Protein AF-A0A8J6XY36-F1 (afdb_monomer)

pLDDT: mean 85.54, std 8.95, range [53.69, 95.25]

Secondary structure (DSSP, 8-state):
-HHHHHHS-TT--EEHHHHHHHHT--HHHHHHHHHTTGGGEEEEEETTEEEEEES-HHHHHHHHHHHHT-

Sequence (70 aa):
MLRILTSVENGGKMSAEAIAQIIEEDVYEVEEIVENWLEFLQHHRLGRETLYSFYHSSFRVWLAQQISNL

Mean predicted aligned error: 4.48 Å

Solvent-accessible surface area (backbone atoms only — not comparable to full-atom values): 4126 Å² total; per-residue (Å²): 114,69,71,57,68,41,66,44,62,94,84,48,62,43,35,41,61,59,52,13,65,74,71,74,51,59,43,68,63,39,41,56,55,50,64,74,41,45,94,59,41,38,82,45,76,58,89,93,47,57,26,40,29,63,73,42,71,68,57,34,52,52,50,42,53,60,61,73,75,110

Organism: NCBI:txid2748662

Foldseek 3Di:
DLLVLLPDPDFDWAFLVRVCVVVVHDSVVSVVVVVVCVVQWDWDDDPPTTIIHGPDNVVSPVVNVVVVVD

Nearest PDB structures (foldseek):
  2hr3-assembly1_A  TM=6.369E-01  e=8.178E-02  Pseudomonas aeruginosa
  8bif-assembly2_D-2  TM=6.511E-01  e=3.518E-01  Photorhabdus laumondii subsp. laumondii TTO1
  8bif-assembly2_C  TM=6.805E-01  e=3.760E-01  Photorhabdus laumondii subsp. laumondii TTO1
  4aih-assembly1_B  TM=6.836E-01  e=4.293E-01  Yersinia pseudotuberculosis YPIII
  3ihu-assembly2_B  TM=5.428E-01  e=2.109E+00  Cupriavidus pinatubonensis JMP134

Radius of gyration: 11.59 Å; Cα contacts (8 Å, |Δi|>4): 70; chains: 1; bounding box: 28×20×26 Å

Structure (mmCIF, N/CA/C/O backbone):
data_AF-A0A8J6XY36-F1
#
_entry.id   AF-A0A8J6XY36-F1
#
loop_
_atom_site.group_PDB
_atom_site.id
_atom_site.type_symbol
_atom_site.label_atom_id
_atom_site.label_alt_id
_atom_site.label_comp_id
_atom_site.label_asym_id
_atom_site.label_entity_id
_atom_site.label_seq_id
_atom_site.pdbx_PDB_ins_code
_atom_site.Cartn_x
_atom_site.Cartn_y
_atom_site.Cartn_z
_atom_site.occupancy
_atom_site.B_iso_or_equiv
_atom_site.auth_seq_id
_atom_site.auth_comp_id
_atom_site.auth_asym_id
_atom_site.auth_atom_id
_atom_site.pdbx_PDB_model_num
ATOM 1 N N . MET A 1 1 ? -2.707 -2.187 -7.713 1.00 69.44 1 MET A N 1
ATOM 2 C CA . MET A 1 1 ? -2.600 -1.645 -6.338 1.00 69.44 1 MET A CA 1
ATOM 3 C C . MET A 1 1 ? -1.173 -1.251 -5.919 1.00 69.44 1 MET A C 1
ATOM 5 O O . MET A 1 1 ? -0.899 -0.064 -5.813 1.00 69.44 1 MET A O 1
ATOM 9 N N . LEU A 1 2 ? -0.237 -2.192 -5.711 1.00 76.62 2 LEU A N 1
ATOM 10 C CA . LEU A 1 2 ? 1.092 -1.898 -5.123 1.00 76.62 2 LEU A CA 1
ATOM 11 C C . LEU A 1 2 ? 1.908 -0.848 -5.885 1.00 76.62 2 LEU A C 1
ATOM 13 O O . LEU A 1 2 ? 2.530 0.010 -5.266 1.00 76.62 2 LEU A O 1
ATOM 17 N N . ARG A 1 3 ? 1.84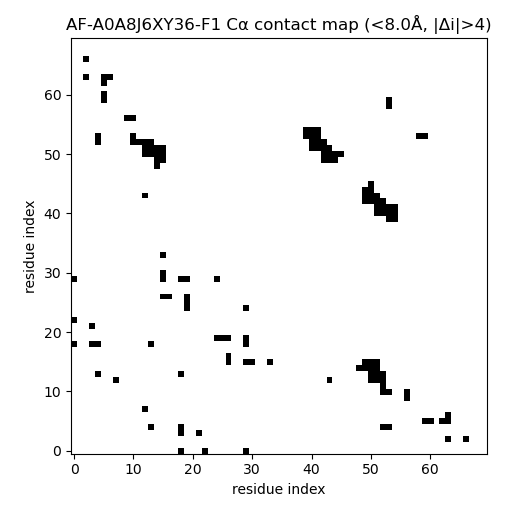1 -0.867 -7.222 1.00 80.75 3 ARG A N 1
ATOM 18 C CA . ARG A 1 3 ? 2.506 0.124 -8.079 1.00 80.75 3 ARG A CA 1
ATOM 19 C C . ARG A 1 3 ? 2.089 1.564 -7.745 1.00 80.75 3 ARG A C 1
ATOM 21 O O . ARG A 1 3 ? 2.927 2.463 -7.759 1.00 80.75 3 ARG A O 1
ATOM 28 N N . ILE A 1 4 ? 0.823 1.773 -7.379 1.00 81.50 4 ILE A N 1
ATOM 29 C CA . ILE A 1 4 ? 0.287 3.092 -7.019 1.00 81.50 4 ILE A CA 1
ATOM 30 C C . ILE A 1 4 ? 0.851 3.532 -5.679 1.00 81.50 4 ILE A C 1
ATOM 32 O O . ILE A 1 4 ? 1.468 4.589 -5.611 1.00 81.50 4 ILE A O 1
ATOM 36 N N . LEU A 1 5 ? 0.770 2.681 -4.655 1.00 79.38 5 LEU A N 1
ATOM 37 C CA . LEU A 1 5 ? 1.355 2.968 -3.343 1.00 79.38 5 LEU A CA 1
ATOM 38 C C . LEU A 1 5 ? 2.871 3.225 -3.423 1.00 79.38 5 LEU A C 1
ATOM 40 O O . LEU A 1 5 ? 3.402 4.034 -2.664 1.00 79.38 5 LEU A O 1
ATOM 44 N N . THR A 1 6 ? 3.582 2.588 -4.363 1.00 82.94 6 THR A N 1
ATOM 45 C CA . THR A 1 6 ? 5.009 2.862 -4.590 1.00 82.94 6 THR A CA 1
ATOM 46 C C . THR A 1 6 ? 5.292 4.178 -5.314 1.00 82.94 6 THR A C 1
ATOM 48 O O . THR A 1 6 ? 6.367 4.742 -5.116 1.00 82.94 6 THR A O 1
ATOM 51 N N . SER A 1 7 ? 4.348 4.679 -6.119 1.00 79.69 7 SER A N 1
ATOM 52 C CA . SER A 1 7 ? 4.475 5.963 -6.828 1.00 79.69 7 SER A CA 1
ATOM 53 C C . SER A 1 7 ? 4.196 7.182 -5.950 1.00 79.69 7 SER A C 1
ATOM 55 O O . SER A 1 7 ? 4.528 8.301 -6.334 1.00 79.69 7 SER A O 1
ATOM 57 N N . VAL A 1 8 ? 3.628 6.982 -4.758 1.00 77.25 8 VAL A N 1
ATOM 58 C CA . VAL A 1 8 ? 3.385 8.078 -3.824 1.00 77.25 8 VAL A CA 1
ATOM 59 C C . VAL A 1 8 ? 4.714 8.559 -3.246 1.00 77.25 8 VAL A C 1
ATOM 61 O O . VAL A 1 8 ? 5.394 7.844 -2.498 1.00 77.25 8 VAL A O 1
ATOM 64 N N . GLU A 1 9 ? 5.102 9.784 -3.595 1.00 66.31 9 GLU A N 1
ATOM 65 C CA . GLU A 1 9 ? 6.344 10.392 -3.126 1.00 66.31 9 GLU A CA 1
ATOM 66 C C . GLU A 1 9 ? 6.354 10.597 -1.600 1.00 66.31 9 GLU A C 1
ATOM 68 O O . GLU A 1 9 ? 5.322 10.711 -0.948 1.00 66.31 9 GLU A O 1
ATOM 73 N N . ASN A 1 10 ? 7.560 10.585 -1.01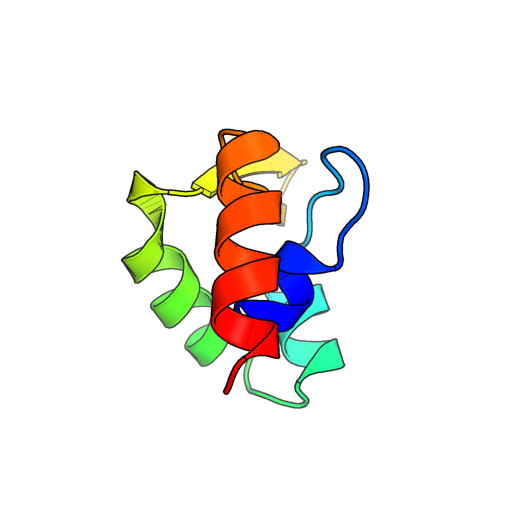5 1.00 55.56 10 ASN A N 1
ATOM 74 C CA . ASN A 1 10 ? 7.885 11.015 0.359 1.00 55.56 10 ASN A CA 1
ATOM 75 C C . ASN A 1 10 ? 6.800 10.859 1.450 1.00 55.56 10 ASN A C 1
ATOM 77 O O . ASN A 1 10 ? 6.389 11.840 2.061 1.00 55.56 10 ASN A O 1
ATOM 81 N N . GLY A 1 11 ? 6.373 9.627 1.752 1.00 59.53 11 GLY A N 1
ATOM 82 C CA . GLY A 1 11 ? 5.455 9.383 2.873 1.00 59.53 11 GLY A CA 1
ATOM 83 C C . GLY A 1 11 ? 4.030 9.892 2.650 1.00 59.53 11 GLY A C 1
ATOM 84 O O . GLY A 1 11 ? 3.277 10.015 3.617 1.00 59.53 11 GLY A O 1
ATOM 85 N N . GLY A 1 12 ? 3.653 10.189 1.403 1.00 73.88 12 GLY A N 1
ATOM 86 C CA . GLY A 1 12 ? 2.257 10.401 1.062 1.00 73.88 12 GLY A CA 1
ATOM 87 C C . GLY A 1 12 ? 1.447 9.139 1.359 1.00 73.88 12 GLY A C 1
ATOM 88 O O . GLY A 1 12 ? 1.932 8.009 1.242 1.00 73.88 12 GLY A O 1
ATOM 89 N N . LYS A 1 13 ? 0.219 9.364 1.811 1.00 87.75 13 LYS A N 1
ATOM 90 C CA . LYS A 1 13 ? -0.695 8.331 2.285 1.00 87.75 13 LYS A CA 1
ATOM 91 C C . LYS A 1 13 ? -1.912 8.335 1.383 1.00 87.75 13 LYS A C 1
ATOM 93 O O . LYS A 1 13 ? -2.319 9.402 0.928 1.00 87.75 13 LYS A O 1
ATOM 98 N N . MET A 1 14 ? -2.485 7.169 1.141 1.00 90.75 14 MET A N 1
ATOM 99 C CA . MET A 1 14 ? -3.688 7.035 0.324 1.00 90.75 14 MET A CA 1
ATOM 100 C C . MET A 1 14 ? -4.744 6.256 1.080 1.00 90.75 14 MET A C 1
ATOM 102 O 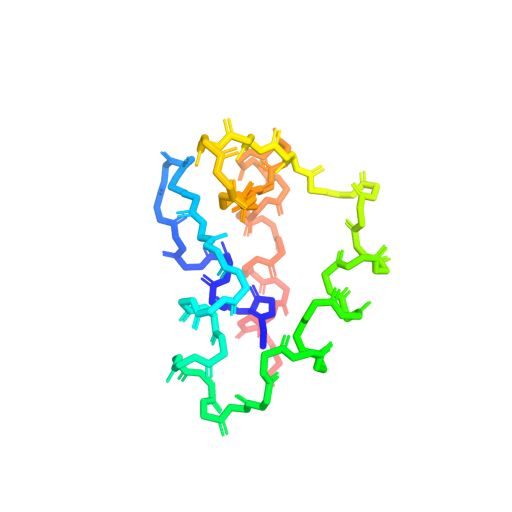O . MET A 1 14 ? -4.406 5.318 1.794 1.00 90.75 14 MET A O 1
ATOM 106 N N . SER A 1 15 ? -6.004 6.634 0.924 1.00 92.50 15 SER A N 1
ATOM 107 C CA . SER A 1 15 ? -7.127 5.802 1.343 1.00 92.50 15 SER A CA 1
ATOM 108 C C . SER A 1 15 ? -7.383 4.669 0.356 1.00 92.50 15 SER A C 1
ATOM 110 O O . SER A 1 15 ? -6.898 4.701 -0.780 1.00 92.50 15 SER A O 1
ATOM 112 N N . ALA A 1 16 ? -8.148 3.667 0.793 1.00 91.81 16 ALA A N 1
ATOM 113 C CA . ALA A 1 16 ? -8.601 2.593 -0.084 1.00 91.81 16 ALA A CA 1
ATOM 114 C C . ALA A 1 16 ? -9.452 3.158 -1.229 1.00 91.81 16 ALA A C 1
ATOM 116 O O . ALA A 1 16 ? -9.247 2.780 -2.377 1.00 91.81 16 ALA A O 1
ATOM 117 N N . GLU A 1 17 ? -10.299 4.148 -0.945 1.00 93.44 17 GLU A N 1
ATOM 118 C CA . GLU A 1 17 ? -11.115 4.870 -1.921 1.00 93.44 17 GLU A CA 1
ATOM 119 C C . GLU A 1 17 ? -10.260 5.522 -3.013 1.00 93.44 17 GLU A C 1
ATOM 121 O O . GLU A 1 17 ? -10.532 5.361 -4.202 1.00 93.44 17 GLU A O 1
ATOM 126 N N . ALA A 1 18 ? -9.195 6.233 -2.625 1.00 92.00 18 ALA A N 1
ATOM 127 C CA . ALA A 1 18 ? -8.301 6.878 -3.583 1.00 92.00 18 ALA A CA 1
ATOM 128 C C . ALA A 1 18 ? -7.569 5.849 -4.457 1.00 92.00 18 ALA A C 1
ATOM 130 O O . ALA A 1 18 ? -7.395 6.061 -5.655 1.00 92.00 18 ALA A O 1
ATOM 131 N N . ILE A 1 19 ? -7.143 4.728 -3.870 1.00 91.12 19 ILE A N 1
ATOM 132 C CA . ILE A 1 19 ? -6.481 3.648 -4.605 1.00 91.12 19 ILE A CA 1
ATOM 133 C C . ILE A 1 19 ? -7.460 3.001 -5.588 1.00 91.12 19 ILE A C 1
ATOM 135 O O . ILE A 1 19 ? -7.109 2.875 -6.759 1.00 91.12 19 ILE A O 1
ATOM 139 N N . ALA A 1 20 ? -8.663 2.648 -5.128 1.00 93.50 20 ALA A N 1
ATOM 140 C CA . ALA A 1 20 ? -9.741 2.049 -5.913 1.00 93.50 20 ALA A CA 1
ATOM 141 C C . ALA A 1 20 ? -10.107 2.919 -7.118 1.00 93.50 20 ALA A C 1
ATOM 143 O O . ALA A 1 20 ? -10.153 2.428 -8.241 1.00 93.50 20 ALA A O 1
ATOM 144 N N . GLN A 1 21 ? -10.227 4.234 -6.916 1.00 93.44 21 GLN A N 1
ATOM 145 C CA . GLN A 1 21 ? -10.495 5.180 -7.997 1.00 93.44 21 GLN A CA 1
ATOM 146 C C . GLN A 1 21 ? -9.392 5.198 -9.068 1.00 93.44 21 GLN A C 1
ATOM 148 O O . GLN A 1 21 ? -9.694 5.361 -10.246 1.00 93.44 21 GLN A O 1
ATOM 153 N N . ILE A 1 22 ? -8.119 5.044 -8.686 1.00 91.25 22 ILE A N 1
ATOM 154 C CA . ILE A 1 22 ? -6.993 5.073 -9.635 1.00 91.25 22 ILE A CA 1
ATOM 155 C C . ILE A 1 22 ? -6.903 3.775 -10.449 1.00 91.25 22 ILE A C 1
ATOM 157 O O . ILE A 1 22 ? -6.480 3.822 -11.603 1.00 91.25 22 ILE A O 1
ATOM 161 N N . ILE A 1 23 ? -7.246 2.625 -9.858 1.00 89.31 23 ILE A N 1
ATOM 162 C CA . ILE A 1 23 ? -7.250 1.331 -10.568 1.00 89.31 23 ILE A CA 1
ATOM 163 C C . ILE A 1 23 ? -8.594 0.968 -11.190 1.00 89.31 23 ILE A C 1
ATOM 165 O O . ILE A 1 23 ? -8.655 -0.048 -11.869 1.00 89.31 23 ILE A O 1
ATOM 169 N N . GLU A 1 24 ? -9.623 1.790 -10.982 1.00 93.69 24 GLU A N 1
ATOM 170 C CA . GLU A 1 24 ? -10.996 1.534 -11.431 1.00 93.69 24 GLU A CA 1
ATOM 171 C C . GLU A 1 24 ? -11.569 0.208 -10.884 1.00 93.69 24 GLU A C 1
ATOM 173 O O . GLU A 1 24 ? -12.298 -0.489 -11.583 1.00 93.69 24 GLU A O 1
ATOM 178 N N . GLU A 1 25 ? -11.260 -0.121 -9.624 1.00 94.44 25 GLU A N 1
ATOM 179 C CA . GLU A 1 25 ? -11.744 -1.331 -8.929 1.00 94.44 25 GLU A CA 1
ATOM 180 C C . GLU A 1 25 ? -12.724 -0.988 -7.795 1.00 94.44 25 GLU A C 1
ATOM 182 O O . GLU A 1 25 ? -12.865 0.173 -7.396 1.00 94.44 25 GLU A O 1
ATOM 187 N N . ASP A 1 26 ? -13.387 -2.010 -7.248 1.00 95.25 26 ASP A N 1
ATOM 188 C CA . ASP A 1 26 ? -14.257 -1.871 -6.081 1.00 95.25 26 ASP A CA 1
ATOM 189 C C . ASP A 1 26 ? -13.457 -1.570 -4.799 1.00 95.25 26 ASP A C 1
ATOM 191 O O . ASP A 1 26 ? -12.392 -2.136 -4.540 1.00 95.25 26 ASP A O 1
ATOM 195 N N . VAL A 1 27 ? -13.976 -0.660 -3.970 1.00 94.38 27 VAL A N 1
ATOM 196 C CA . VAL A 1 27 ? -13.286 -0.225 -2.749 1.00 94.38 27 VAL A CA 1
ATOM 197 C C . VAL A 1 27 ? -13.142 -1.345 -1.720 1.00 94.38 27 VAL A C 1
ATOM 199 O O . VAL A 1 27 ? -12.100 -1.419 -1.074 1.00 94.38 27 VAL A O 1
ATOM 202 N N . TYR A 1 28 ? -14.127 -2.237 -1.590 1.00 93.38 28 TYR A N 1
ATOM 203 C CA . TYR A 1 28 ? -14.081 -3.332 -0.622 1.00 93.38 28 TYR A CA 1
ATOM 204 C C . TYR A 1 28 ? -13.050 -4.385 -1.028 1.00 93.38 28 TYR A C 1
ATOM 206 O O . TYR A 1 28 ? -12.343 -4.915 -0.173 1.00 93.38 28 TYR A O 1
ATOM 214 N N . GLU A 1 29 ? -12.900 -4.635 -2.332 1.00 93.38 29 GLU A N 1
ATOM 215 C CA . GLU A 1 29 ? -11.830 -5.497 -2.847 1.00 93.38 29 GLU A CA 1
ATOM 216 C C . GLU A 1 29 ? -10.446 -4.896 -2.566 1.00 93.38 29 GLU A C 1
ATOM 218 O O . GLU A 1 29 ? -9.515 -5.599 -2.164 1.00 93.38 29 GLU A O 1
ATOM 223 N N . VAL A 1 30 ? -10.297 -3.575 -2.713 1.00 91.50 30 VAL A N 1
ATOM 224 C CA . VAL A 1 30 ? -9.049 -2.889 -2.351 1.00 91.50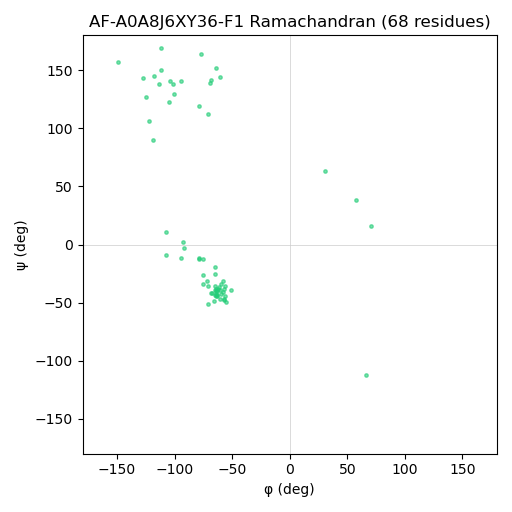 30 VAL A CA 1
ATOM 225 C C . VAL A 1 30 ? -8.784 -2.962 -0.850 1.00 91.50 30 VAL A C 1
ATOM 227 O O . VAL A 1 30 ? -7.646 -3.232 -0.464 1.00 91.50 30 VAL A O 1
ATOM 230 N N . GLU A 1 31 ? -9.793 -2.747 -0.003 1.00 91.31 31 GLU A N 1
ATOM 231 C CA . GLU A 1 31 ? -9.658 -2.871 1.452 1.00 91.31 31 GLU A CA 1
ATOM 232 C C . GLU A 1 31 ? -9.173 -4.266 1.852 1.00 91.31 31 GLU A C 1
ATOM 234 O O . GLU A 1 31 ? -8.190 -4.364 2.584 1.00 91.31 31 GLU A O 1
ATOM 239 N N . GLU A 1 32 ? -9.760 -5.334 1.306 1.00 91.56 32 GLU A N 1
ATOM 240 C CA . GLU A 1 32 ? -9.350 -6.713 1.604 1.00 91.56 32 GLU A CA 1
ATOM 241 C C . GLU A 1 32 ? -7.878 -6.969 1.236 1.00 91.56 32 GLU A C 1
ATOM 243 O O . GLU A 1 32 ? -7.116 -7.577 1.995 1.00 91.56 32 GLU A O 1
ATOM 248 N N . ILE A 1 33 ? -7.422 -6.480 0.080 1.00 89.94 33 ILE A N 1
ATOM 249 C CA . ILE A 1 33 ? -6.022 -6.649 -0.329 1.00 89.94 33 ILE A CA 1
ATOM 250 C C . ILE A 1 33 ? -5.098 -5.826 0.577 1.00 89.94 33 ILE A C 1
ATOM 252 O O . ILE A 1 33 ? -4.038 -6.312 0.975 1.00 89.94 33 ILE A O 1
ATOM 256 N N . VAL A 1 34 ? -5.471 -4.592 0.920 1.00 88.56 34 VAL A N 1
ATOM 257 C CA . VAL A 1 34 ? -4.680 -3.738 1.816 1.00 88.56 34 VAL A CA 1
ATOM 258 C C . VAL A 1 34 ? -4.596 -4.339 3.225 1.00 88.56 34 VAL A C 1
ATOM 260 O O . VAL A 1 34 ? -3.517 -4.331 3.822 1.00 88.56 34 VAL A O 1
ATOM 263 N N . GLU A 1 35 ? -5.677 -4.941 3.724 1.00 86.38 35 GLU A N 1
ATOM 264 C CA . GLU A 1 35 ? -5.716 -5.681 4.992 1.00 86.38 35 GLU A CA 1
ATOM 265 C C . GLU A 1 35 ? -4.830 -6.940 4.988 1.00 86.38 35 GLU A C 1
ATOM 267 O O . GLU A 1 35 ? -4.313 -7.358 6.023 1.00 86.38 35 GLU A O 1
ATOM 272 N N . ASN A 1 36 ? -4.555 -7.528 3.827 1.00 88.62 36 ASN A N 1
ATOM 273 C CA . ASN A 1 36 ? -3.571 -8.609 3.726 1.00 88.62 36 ASN A CA 1
ATOM 274 C C . ASN A 1 36 ? -2.116 -8.104 3.722 1.00 88.62 36 ASN A C 1
ATOM 276 O O . ASN A 1 36 ? -1.180 -8.889 3.870 1.00 88.62 36 ASN A O 1
ATOM 280 N N . TRP A 1 37 ? -1.903 -6.796 3.562 1.00 88.56 37 TRP A N 1
ATOM 281 C CA . TRP A 1 37 ? -0.583 -6.158 3.502 1.00 88.56 37 TRP A CA 1
ATOM 282 C C . TRP A 1 37 ? -0.235 -5.353 4.762 1.00 88.56 37 TRP A C 1
ATOM 284 O O . TRP A 1 37 ? 0.775 -4.644 4.780 1.00 88.56 37 TRP A O 1
ATOM 294 N N . LEU A 1 38 ? -1.030 -5.490 5.828 1.00 81.56 38 LEU A N 1
ATOM 295 C CA . LEU A 1 38 ? -0.907 -4.734 7.082 1.00 81.56 38 LEU A CA 1
ATOM 296 C C . LEU A 1 38 ? 0.497 -4.743 7.677 1.00 81.56 38 LEU A C 1
ATOM 298 O O . LEU A 1 38 ? 0.963 -3.720 8.164 1.00 81.56 38 LEU A O 1
ATOM 302 N N . GLU A 1 39 ? 1.194 -5.875 7.610 1.00 85.12 39 GLU A N 1
ATOM 303 C CA . GLU A 1 39 ? 2.535 -6.026 8.186 1.00 85.12 39 GLU A CA 1
ATOM 304 C C . GLU A 1 39 ? 3.587 -5.127 7.512 1.00 85.12 39 GLU A C 1
ATOM 306 O O . GLU A 1 39 ? 4.630 -4.831 8.097 1.00 85.12 39 GLU A O 1
ATOM 311 N N . PHE A 1 40 ? 3.307 -4.653 6.296 1.00 85.94 40 PHE A N 1
ATOM 312 C CA . PHE A 1 40 ? 4.199 -3.806 5.502 1.00 85.94 40 PHE A CA 1
ATOM 313 C C . PHE A 1 40 ? 3.730 -2.346 5.423 1.00 85.94 40 PHE A C 1
ATOM 315 O O . PHE A 1 40 ? 4.465 -1.476 4.931 1.00 85.94 40 PHE A O 1
ATOM 322 N N . LEU A 1 41 ? 2.516 -2.065 5.905 1.00 88.44 41 LEU A N 1
ATOM 323 C CA . LEU A 1 41 ? 1.861 -0.767 5.820 1.00 88.44 41 LEU A CA 1
ATOM 324 C C . LEU A 1 41 ? 1.725 -0.114 7.202 1.00 88.44 41 LEU A C 1
ATOM 326 O O . LEU A 1 41 ? 1.616 -0.752 8.241 1.00 88.44 41 LEU A O 1
ATOM 330 N N . GLN A 1 42 ? 1.737 1.211 7.206 1.00 88.38 42 GLN A N 1
ATOM 331 C CA . GLN A 1 42 ? 1.363 2.045 8.336 1.00 88.38 42 GLN A CA 1
ATOM 332 C C . GLN A 1 42 ? -0.038 2.589 8.132 1.00 88.38 42 GLN A C 1
ATOM 334 O O . GLN A 1 42 ? -0.388 3.053 7.045 1.00 88.38 42 GLN A O 1
ATOM 339 N N . HIS A 1 43 ? -0.801 2.579 9.221 1.00 89.00 43 HIS A N 1
ATOM 340 C CA . HIS A 1 43 ? -2.148 3.117 9.275 1.00 89.00 43 HIS A CA 1
ATOM 341 C C . HIS A 1 43 ? -2.156 4.487 9.918 1.00 89.00 43 HIS A C 1
ATOM 343 O O . HIS A 1 43 ? -1.676 4.684 11.037 1.00 89.00 43 HIS A O 1
ATOM 349 N N . HIS A 1 44 ? -2.788 5.425 9.233 1.00 87.75 44 HIS A N 1
ATOM 350 C CA . HIS A 1 44 ? -3.046 6.751 9.751 1.00 87.75 44 HIS A CA 1
ATOM 351 C C . HIS A 1 44 ? -4.542 7.000 9.726 1.00 87.75 44 HIS A C 1
ATOM 353 O O . HIS A 1 44 ? -5.130 7.232 8.674 1.00 87.75 44 HIS A O 1
ATOM 359 N N . ARG A 1 45 ? -5.158 6.961 10.906 1.00 88.38 45 ARG A N 1
ATOM 360 C CA . ARG A 1 45 ? -6.576 7.267 11.048 1.00 88.38 45 ARG A CA 1
ATOM 361 C C . ARG A 1 45 ? 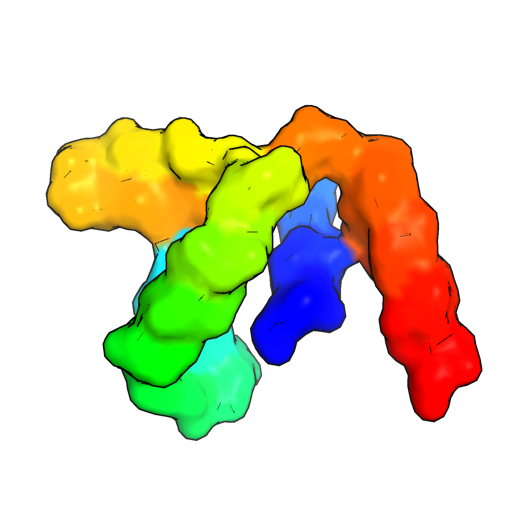-6.777 8.779 11.041 1.00 88.38 45 ARG A C 1
ATOM 363 O O . ARG A 1 45 ? -6.264 9.470 11.921 1.00 88.38 45 ARG A 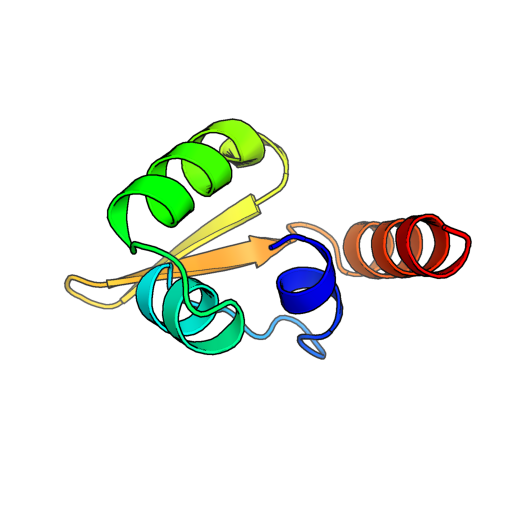O 1
ATOM 370 N N . LEU A 1 46 ? -7.531 9.282 10.069 1.00 86.12 46 LEU A N 1
ATOM 371 C CA . LEU A 1 46 ? -7.920 10.685 9.955 1.00 86.12 46 LEU A CA 1
ATOM 372 C C . LEU A 1 46 ? -9.449 10.771 10.032 1.00 86.12 46 LEU A C 1
ATOM 374 O O . LEU A 1 46 ? -10.169 10.656 9.045 1.00 86.12 46 LEU A O 1
ATOM 378 N N . GLY A 1 47 ? -9.970 10.915 11.252 1.00 88.00 47 GLY A N 1
ATOM 379 C CA . GLY A 1 47 ? -11.412 10.865 11.496 1.00 88.00 47 GLY A CA 1
ATOM 380 C C . GLY A 1 47 ? -11.992 9.473 11.220 1.00 88.00 47 GLY A C 1
ATOM 381 O O . GLY A 1 47 ? -11.726 8.530 11.972 1.00 88.00 47 GLY A O 1
ATOM 382 N N . ARG A 1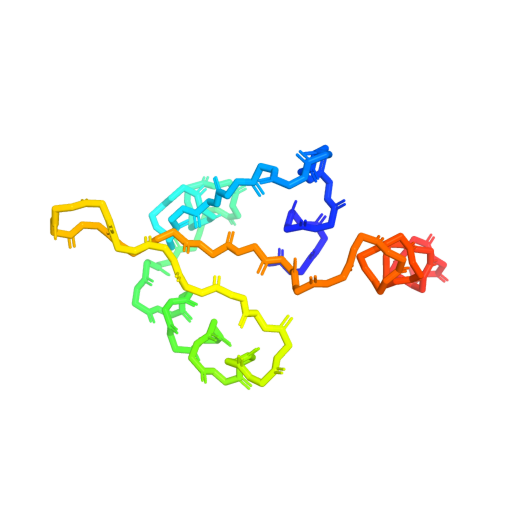 48 ? -12.820 9.359 10.173 1.00 85.56 48 ARG A N 1
ATOM 383 C CA . ARG A 1 48 ? -13.428 8.087 9.735 1.00 85.56 48 ARG A CA 1
ATOM 384 C C . ARG A 1 48 ? -12.635 7.373 8.640 1.00 85.56 48 ARG A C 1
ATOM 386 O O . ARG A 1 48 ? -12.921 6.212 8.394 1.00 85.56 48 ARG A O 1
ATOM 393 N N . GLU A 1 49 ? -11.661 8.042 8.034 1.00 86.56 49 GLU A N 1
ATOM 394 C CA . GLU A 1 49 ? -10.863 7.508 6.932 1.00 86.56 49 GLU A CA 1
ATOM 395 C C . GLU A 1 49 ? -9.566 6.881 7.464 1.00 86.56 49 GLU A C 1
ATOM 397 O O . GLU A 1 49 ? -8.931 7.412 8.388 1.00 86.56 49 GLU A O 1
ATOM 402 N N . THR A 1 50 ? -9.170 5.751 6.880 1.00 90.50 50 THR A N 1
ATOM 403 C CA . THR A 1 50 ? -7.868 5.123 7.122 1.00 90.50 50 THR A CA 1
ATOM 404 C C . THR A 1 50 ? -6.980 5.389 5.920 1.00 90.50 50 THR A C 1
ATOM 406 O O . THR A 1 50 ? -7.321 5.039 4.795 1.00 90.50 50 THR A O 1
ATOM 409 N N . LEU A 1 51 ? -5.829 6.012 6.164 1.00 91.12 51 LEU A N 1
ATOM 410 C CA . LEU A 1 51 ? -4.818 6.241 5.143 1.00 91.12 51 LEU A CA 1
ATOM 411 C C . LEU A 1 51 ? -3.657 5.262 5.319 1.00 91.12 51 LEU A C 1
ATOM 413 O O . LEU A 1 51 ? -3.196 5.026 6.441 1.00 91.12 51 LEU A O 1
ATOM 417 N N . TYR A 1 52 ? -3.147 4.767 4.199 1.00 90.31 52 TYR A N 1
ATOM 418 C CA . TYR A 1 52 ? -2.106 3.755 4.107 1.00 90.31 52 TYR A CA 1
ATOM 419 C C . TYR A 1 52 ? -0.827 4.335 3.505 1.00 90.31 52 TYR A C 1
ATOM 421 O O . TYR A 1 52 ? -0.860 5.082 2.524 1.00 90.31 52 TYR A O 1
ATOM 429 N N . SER A 1 53 ? 0.315 3.962 4.074 1.00 89.38 53 SER A N 1
ATOM 430 C CA . SER A 1 53 ? 1.645 4.238 3.516 1.00 89.38 53 SER A CA 1
ATOM 431 C C . SER A 1 53 ? 2.623 3.132 3.886 1.00 89.38 53 SER A C 1
ATOM 433 O O . SER A 1 53 ? 2.444 2.473 4.901 1.00 89.38 53 SER A O 1
ATOM 435 N N . PHE A 1 54 ? 3.700 2.945 3.125 1.00 88.38 54 PHE A N 1
ATOM 436 C CA . PHE A 1 54 ? 4.750 2.001 3.521 1.00 88.38 54 PHE A CA 1
ATOM 437 C C . PHE A 1 54 ? 5.521 2.482 4.755 1.00 88.38 54 PHE A C 1
ATOM 439 O O . PHE A 1 54 ? 5.849 3.663 4.866 1.00 88.38 54 PHE A O 1
ATOM 446 N N . TYR A 1 55 ? 5.875 1.543 5.638 1.00 83.75 55 TYR A N 1
ATOM 447 C CA . TYR A 1 55 ? 6.598 1.829 6.884 1.00 83.75 55 TYR A CA 1
ATOM 448 C C . TYR A 1 55 ? 7.990 2.438 6.646 1.00 83.75 55 TYR A C 1
ATOM 450 O O . TYR A 1 55 ? 8.434 3.332 7.367 1.00 83.75 55 TYR A O 1
ATOM 458 N N . HIS A 1 56 ? 8.687 1.965 5.612 1.00 85.56 56 HIS A N 1
ATOM 459 C CA . HIS A 1 56 ? 10.031 2.414 5.274 1.00 85.56 56 HIS A CA 1
ATOM 460 C C . HIS A 1 56 ? 10.095 2.905 3.830 1.00 85.56 56 HIS A C 1
ATOM 462 O O . HIS A 1 56 ? 9.772 2.180 2.888 1.00 85.56 56 HIS A O 1
ATOM 468 N N . SER A 1 57 ? 10.590 4.129 3.644 1.00 83.50 57 SER A N 1
ATOM 469 C CA . SER A 1 57 ? 10.813 4.708 2.316 1.00 83.50 57 SER A CA 1
ATOM 470 C C . SER A 1 57 ? 11.789 3.876 1.476 1.00 83.50 57 SER A C 1
ATOM 472 O O . SER A 1 57 ? 11.592 3.750 0.271 1.00 83.50 57 SER A O 1
ATOM 474 N N . SER A 1 58 ? 12.793 3.251 2.101 1.00 88.06 58 SER A N 1
ATOM 475 C CA . SER A 1 58 ? 13.718 2.320 1.442 1.00 88.06 58 SER A CA 1
ATOM 476 C C . SER A 1 58 ? 13.005 1.076 0.910 1.00 88.06 58 SER A C 1
ATOM 478 O O . SER A 1 58 ? 13.243 0.684 -0.230 1.00 88.06 58 SER A O 1
ATOM 480 N N . PHE A 1 59 ? 12.087 0.500 1.693 1.00 87.5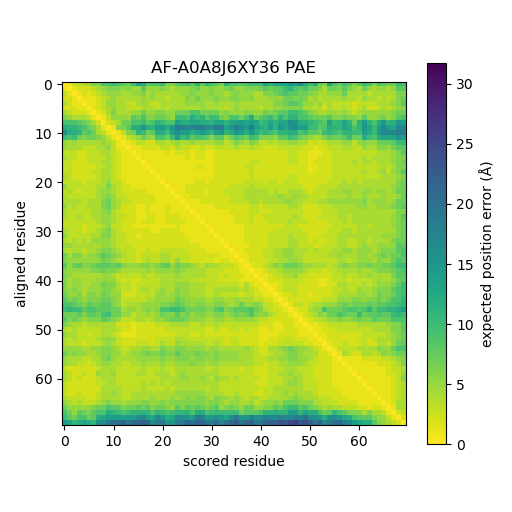6 59 PHE A N 1
ATOM 481 C CA . PHE A 1 59 ? 11.267 -0.632 1.261 1.00 87.56 59 PHE A CA 1
ATOM 482 C C . PHE A 1 59 ? 10.359 -0.248 0.090 1.00 87.56 59 PHE A C 1
ATOM 484 O O . PHE A 1 59 ? 10.325 -0.962 -0.909 1.00 87.56 59 PHE A O 1
ATOM 491 N N . ARG A 1 60 ? 9.709 0.925 0.151 1.00 87.56 60 ARG A N 1
ATOM 492 C CA . ARG A 1 60 ? 8.915 1.464 -0.968 1.00 87.56 60 ARG A CA 1
ATOM 493 C C . ARG A 1 60 ? 9.742 1.565 -2.251 1.00 87.56 60 ARG A C 1
ATOM 495 O O . ARG A 1 60 ? 9.284 1.132 -3.303 1.00 87.56 60 ARG A O 1
ATOM 502 N N . VAL A 1 61 ? 10.939 2.152 -2.173 1.00 88.31 61 VAL A N 1
ATOM 503 C CA . VAL A 1 61 ? 11.823 2.340 -3.337 1.00 88.31 61 VAL A CA 1
ATOM 504 C C . VAL A 1 61 ? 12.277 0.997 -3.904 1.00 88.31 61 VAL A C 1
ATOM 506 O O . VAL A 1 61 ? 12.221 0.801 -5.115 1.00 88.31 61 VAL A O 1
ATOM 509 N N . TRP A 1 62 ? 12.676 0.058 -3.045 1.00 90.69 62 TRP A N 1
ATOM 510 C CA . TRP A 1 62 ? 13.044 -1.290 -3.472 1.00 90.69 62 TRP A CA 1
ATOM 511 C C . TRP A 1 62 ? 11.876 -2.005 -4.165 1.00 90.69 62 TRP A C 1
ATOM 513 O O . TRP A 1 62 ? 12.048 -2.540 -5.259 1.00 90.69 62 TRP A O 1
ATOM 523 N N . LEU A 1 63 ? 10.674 -1.953 -3.585 1.00 88.50 63 LEU A N 1
ATOM 524 C CA . LEU A 1 63 ? 9.483 -2.572 -4.164 1.00 88.50 63 LEU A CA 1
ATOM 525 C C . LEU A 1 63 ? 9.125 -1.941 -5.518 1.00 88.50 63 LEU A C 1
ATOM 527 O O . LEU A 1 63 ? 8.813 -2.660 -6.465 1.00 88.50 63 LEU A O 1
ATOM 531 N N . ALA A 1 64 ? 9.249 -0.615 -5.645 1.00 88.12 64 ALA A N 1
ATOM 532 C CA . ALA A 1 64 ? 9.053 0.092 -6.911 1.00 88.12 64 ALA A CA 1
ATOM 533 C C . ALA A 1 64 ? 9.994 -0.426 -8.012 1.00 88.12 64 ALA A C 1
ATOM 535 O O . ALA A 1 64 ? 9.572 -0.612 -9.154 1.00 88.12 64 ALA A O 1
ATOM 536 N N . GLN A 1 65 ? 11.259 -0.693 -7.668 1.00 89.38 65 GLN A N 1
ATOM 537 C CA . GLN A 1 65 ? 12.244 -1.258 -8.593 1.00 89.38 65 GLN A CA 1
ATOM 538 C C . GLN A 1 65 ? 11.894 -2.695 -8.990 1.00 89.38 65 GLN A C 1
ATOM 540 O O . GLN A 1 65 ? 11.994 -3.027 -10.166 1.00 89.38 65 GLN A O 1
ATOM 545 N N . GLN A 1 66 ? 11.448 -3.534 -8.048 1.00 89.31 66 GLN A N 1
ATOM 546 C CA . GLN A 1 66 ? 11.050 -4.912 -8.365 1.00 89.31 66 GLN A CA 1
ATOM 547 C C . GLN A 1 66 ? 9.843 -4.956 -9.307 1.00 89.31 66 GLN A C 1
ATOM 549 O O . GLN A 1 66 ? 9.844 -5.720 -10.264 1.00 89.31 66 GLN A O 1
ATOM 554 N N . ILE A 1 67 ? 8.844 -4.099 -9.073 1.00 85.94 67 ILE A N 1
ATOM 555 C CA . ILE A 1 67 ? 7.630 -4.040 -9.896 1.00 85.94 67 ILE A CA 1
ATOM 556 C C . ILE A 1 67 ? 7.906 -3.429 -11.277 1.00 85.94 67 ILE A C 1
ATOM 558 O O . ILE A 1 67 ? 7.257 -3.804 -12.242 1.00 85.94 67 ILE A O 1
ATOM 562 N N . SER A 1 68 ? 8.860 -2.500 -11.394 1.00 75.94 68 SER A N 1
ATOM 563 C CA . SER A 1 68 ? 9.202 -1.875 -12.685 1.00 75.94 68 SER A CA 1
ATOM 564 C C . SER A 1 68 ? 10.019 -2.783 -13.613 1.00 75.94 68 SER A C 1
ATOM 566 O O . SER A 1 68 ? 10.185 -2.449 -14.781 1.00 75.94 68 SER A O 1
ATOM 568 N N . ASN A 1 69 ? 10.544 -3.898 -13.095 1.00 60.81 69 ASN A N 1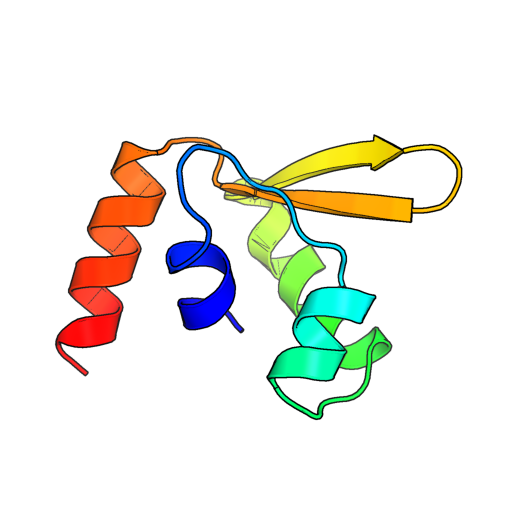
ATOM 569 C CA . ASN A 1 69 ? 11.254 -4.920 -13.869 1.00 60.81 69 ASN A CA 1
ATOM 570 C C . ASN A 1 69 ? 10.334 -6.064 -14.348 1.00 60.81 69 ASN A C 1
ATOM 572 O O . ASN A 1 69 ? 10.836 -7.021 -14.941 1.00 60.81 69 ASN A O 1
ATOM 576 N N . LEU A 1 70 ? 9.026 -5.983 -14.066 1.00 53.69 70 LEU A N 1
ATOM 577 C CA . LEU A 1 70 ? 7.969 -6.873 -14.567 1.00 53.69 70 LEU A CA 1
ATOM 578 C C . LEU A 1 70 ? 7.278 -6.244 -15.782 1.00 53.69 70 LEU A C 1
ATOM 580 O O . LEU A 1 70 ? 6.956 -7.012 -16.713 1.00 53.69 70 LEU A O 1
#